Protein AF-A0A644VCK1-F1 (afdb_monomer_lite)

Structure (mmCIF, N/CA/C/O backbone):
data_AF-A0A644VCK1-F1
#
_entry.id   AF-A0A644VCK1-F1
#
loop_
_atom_site.group_PDB
_atom_site.id
_atom_site.type_symbol
_atom_site.label_atom_id
_atom_site.label_alt_id
_atom_site.label_comp_id
_atom_site.label_asym_id
_atom_site.label_entity_id
_atom_site.label_seq_id
_atom_site.pdbx_PDB_ins_code
_atom_site.Cartn_x
_atom_site.Cartn_y
_atom_site.Cartn_z
_atom_site.occupancy
_atom_site.B_iso_or_equiv
_atom_site.auth_seq_id
_atom_site.auth_comp_id
_atom_site.auth_asym_id
_atom_site.auth_atom_id
_atom_site.pdbx_PDB_model_num
ATOM 1 N N . MET A 1 1 ? 44.358 -7.861 -62.172 1.00 48.69 1 MET A N 1
ATOM 2 C CA . MET A 1 1 ? 44.634 -7.790 -60.714 1.00 48.69 1 MET A CA 1
ATOM 3 C C . MET A 1 1 ? 43.701 -6.849 -59.926 1.00 48.69 1 MET A C 1
ATOM 5 O O . MET A 1 1 ? 43.858 -6.756 -58.716 1.00 48.69 1 MET A O 1
ATOM 9 N N . ASN A 1 2 ? 42.699 -6.206 -60.556 1.00 53.31 2 ASN A N 1
ATOM 10 C CA . ASN A 1 2 ? 41.810 -5.228 -59.892 1.00 53.31 2 ASN A CA 1
ATOM 11 C C . ASN A 1 2 ? 40.488 -5.815 -59.357 1.00 53.31 2 ASN A C 1
ATOM 13 O O . ASN A 1 2 ? 39.915 -5.263 -58.425 1.00 53.31 2 ASN A O 1
ATOM 17 N N . SER A 1 3 ? 40.035 -6.963 -59.876 1.00 57.53 3 SER A N 1
ATOM 18 C CA . SER A 1 3 ? 38.775 -7.607 -59.457 1.00 57.53 3 SER A CA 1
ATOM 19 C C . SER A 1 3 ? 38.795 -8.094 -57.995 1.00 57.53 3 SER A C 1
ATOM 21 O O . SER A 1 3 ? 37.821 -7.905 -57.273 1.00 57.53 3 SER A O 1
ATOM 23 N N . LYS A 1 4 ? 39.939 -8.597 -57.502 1.00 62.84 4 LYS A N 1
ATOM 24 C CA . LYS A 1 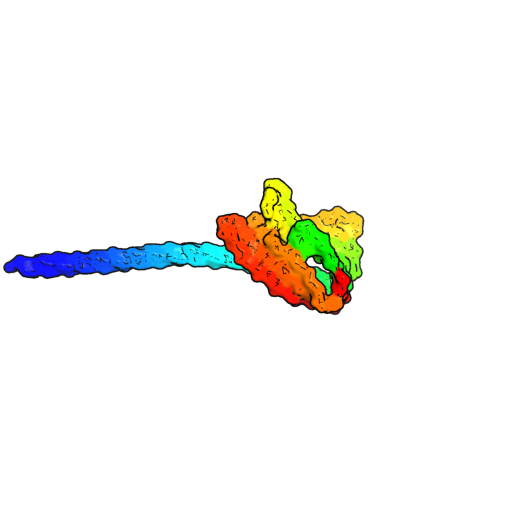4 ? 40.089 -9.042 -56.100 1.00 62.84 4 LYS A CA 1
ATOM 25 C C . LYS A 1 4 ? 39.986 -7.898 -55.081 1.00 62.84 4 LYS A C 1
ATOM 27 O O . LYS A 1 4 ? 39.506 -8.115 -53.976 1.00 62.84 4 LYS A O 1
ATOM 32 N N . LYS A 1 5 ? 40.407 -6.683 -55.455 1.00 64.00 5 LYS A N 1
ATOM 33 C CA . LYS A 1 5 ? 40.339 -5.501 -54.579 1.00 64.00 5 LYS A CA 1
ATOM 34 C C . LYS A 1 5 ? 38.904 -4.992 -54.427 1.00 64.00 5 LYS A C 1
ATOM 36 O O . LYS A 1 5 ? 38.508 -4.654 -53.321 1.00 64.00 5 LYS A O 1
ATOM 41 N N . GLY A 1 6 ? 38.127 -4.988 -55.515 1.00 68.75 6 GLY A N 1
ATOM 42 C CA . GLY A 1 6 ? 36.705 -4.627 -55.476 1.00 68.75 6 GLY A CA 1
ATOM 43 C C . GLY A 1 6 ? 35.862 -5.624 -54.678 1.00 68.75 6 GLY A C 1
ATOM 44 O O . GLY A 1 6 ? 34.987 -5.214 -53.924 1.00 68.75 6 GLY A O 1
ATOM 45 N N . PHE A 1 7 ? 36.180 -6.918 -54.779 1.00 76.81 7 PHE A N 1
ATOM 46 C CA . PHE A 1 7 ? 35.517 -7.968 -54.003 1.00 76.81 7 PHE A CA 1
ATOM 47 C C . PHE A 1 7 ? 35.803 -7.856 -52.494 1.00 76.81 7 PHE A C 1
ATOM 49 O O . PHE A 1 7 ? 34.865 -7.843 -51.706 1.00 76.81 7 PHE A O 1
ATOM 56 N N . MET A 1 8 ? 37.066 -7.646 -52.091 1.00 78.75 8 MET A N 1
ATOM 57 C CA . MET A 1 8 ? 37.406 -7.388 -50.680 1.00 78.75 8 MET A CA 1
ATOM 58 C C . MET A 1 8 ? 36.738 -6.120 -50.132 1.00 78.75 8 MET A C 1
ATOM 60 O O . MET A 1 8 ? 36.309 -6.095 -48.981 1.00 78.75 8 MET A O 1
ATOM 64 N N . LEU A 1 9 ? 36.631 -5.058 -50.941 1.00 83.56 9 LEU A N 1
ATOM 65 C CA . LEU A 1 9 ? 35.959 -3.827 -50.518 1.00 83.56 9 LEU A CA 1
ATOM 66 C C . LEU A 1 9 ? 34.462 -4.069 -50.260 1.00 83.56 9 LEU A C 1
ATOM 68 O O . LEU A 1 9 ? 33.916 -3.581 -49.272 1.00 83.56 9 LEU A O 1
ATOM 72 N N . LEU A 1 10 ? 33.811 -4.862 -51.118 1.00 86.44 10 LEU A N 1
ATOM 73 C CA . LEU A 1 10 ? 32.412 -5.253 -50.956 1.00 86.44 10 LEU A CA 1
ATOM 74 C C . LEU A 1 10 ? 32.205 -6.066 -49.667 1.00 86.44 10 LEU A C 1
ATOM 76 O O . LEU A 1 10 ? 31.318 -5.745 -48.883 1.00 86.44 10 LEU A O 1
ATOM 80 N N . GLU A 1 11 ? 33.053 -7.061 -49.398 1.00 86.75 11 GLU A N 1
ATOM 81 C CA . GLU A 1 11 ? 32.974 -7.870 -48.172 1.00 86.75 11 GLU A CA 1
ATOM 82 C C . GLU A 1 11 ? 33.124 -7.019 -46.905 1.00 86.75 11 GLU A C 1
ATOM 84 O O . GLU A 1 11 ? 32.345 -7.171 -45.963 1.00 86.75 11 GLU A O 1
ATOM 89 N N . ILE A 1 12 ? 34.064 -6.068 -46.898 1.00 88.94 12 ILE A N 1
ATOM 90 C CA . ILE A 1 12 ? 34.269 -5.155 -45.765 1.00 88.94 12 ILE A CA 1
ATOM 91 C C . ILE A 1 12 ? 33.052 -4.244 -45.567 1.00 88.94 12 ILE A C 1
ATOM 93 O O . ILE A 1 12 ? 32.614 -4.050 -44.434 1.00 88.94 12 ILE A O 1
ATOM 97 N N . THR A 1 13 ? 32.469 -3.706 -46.644 1.00 90.31 13 THR A N 1
ATOM 98 C CA . THR A 1 13 ? 31.267 -2.857 -46.530 1.00 90.31 13 THR A CA 1
ATOM 99 C C . THR A 1 13 ? 30.050 -3.634 -46.030 1.00 90.31 13 THR A C 1
ATOM 101 O O . THR A 1 13 ? 29.319 -3.126 -45.181 1.00 90.31 13 THR A O 1
ATOM 104 N N . ILE A 1 14 ? 29.859 -4.881 -46.474 1.00 92.12 14 ILE A N 1
ATOM 105 C CA . ILE A 1 14 ? 28.790 -5.757 -45.975 1.00 92.12 14 ILE A CA 1
ATOM 106 C C . ILE A 1 14 ? 29.019 -6.098 -44.499 1.00 92.12 14 ILE A C 1
ATOM 108 O O . ILE A 1 14 ? 28.095 -5.965 -43.697 1.00 92.12 14 ILE A O 1
ATOM 112 N N . ALA A 1 15 ? 30.241 -6.469 -44.112 1.00 92.00 15 ALA A N 1
ATOM 113 C CA . ALA A 1 15 ? 30.579 -6.748 -42.717 1.00 92.00 15 ALA A CA 1
ATOM 114 C C . ALA A 1 15 ? 30.346 -5.525 -41.813 1.00 92.00 15 ALA A C 1
ATOM 116 O O . ALA A 1 15 ? 29.813 -5.657 -40.711 1.00 92.00 15 ALA A O 1
ATOM 117 N N . PHE A 1 16 ? 30.681 -4.325 -42.295 1.00 92.69 16 PHE A N 1
ATOM 118 C CA . PHE A 1 16 ? 30.434 -3.079 -41.575 1.00 92.69 16 PHE A CA 1
ATOM 119 C C . PHE A 1 16 ? 28.936 -2.784 -41.426 1.00 92.69 16 PHE A C 1
ATOM 121 O O . PHE A 1 16 ? 28.485 -2.481 -40.323 1.00 92.69 16 PHE A O 1
ATOM 128 N N . MET A 1 17 ? 28.142 -2.946 -42.492 1.00 93.69 17 MET A N 1
ATOM 129 C CA . MET A 1 17 ? 26.681 -2.795 -42.421 1.00 93.69 17 MET A CA 1
ATOM 130 C C . MET A 1 17 ? 26.054 -3.775 -41.423 1.00 93.69 17 MET A C 1
ATOM 132 O O . MET A 1 17 ? 25.205 -3.377 -40.623 1.00 93.69 17 MET A O 1
ATOM 136 N N . LEU A 1 18 ? 26.502 -5.034 -41.421 1.00 93.44 18 LEU A N 1
ATOM 137 C CA . LEU A 1 18 ? 26.049 -6.038 -40.458 1.00 93.44 18 LEU 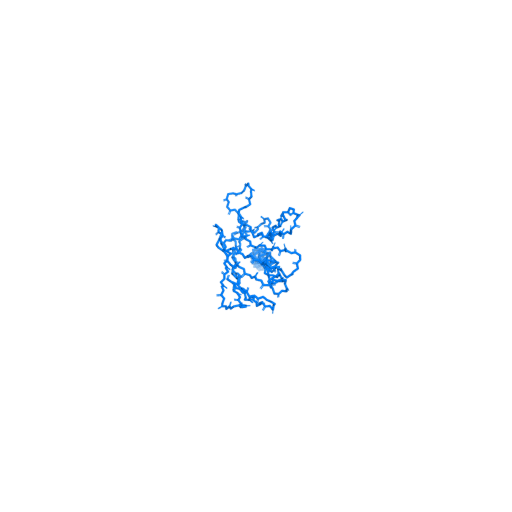A CA 1
ATOM 138 C C . LEU A 1 18 ? 26.432 -5.660 -39.022 1.00 93.44 18 LEU A C 1
ATOM 140 O O . LEU A 1 18 ? 25.590 -5.761 -38.131 1.00 93.44 18 LEU A O 1
ATOM 144 N N . MET A 1 19 ? 27.649 -5.157 -38.786 1.00 94.75 19 MET A N 1
ATOM 145 C CA . MET A 1 19 ? 28.038 -4.648 -37.465 1.00 94.75 19 MET A CA 1
ATOM 146 C C . MET A 1 19 ? 27.178 -3.463 -37.017 1.00 94.75 19 MET A C 1
ATOM 148 O O . MET A 1 19 ? 26.738 -3.442 -35.869 1.00 94.75 19 MET A O 1
ATOM 152 N N . CYS A 1 20 ? 26.891 -2.500 -37.897 1.00 93.88 20 CYS A N 1
ATOM 153 C CA . CYS A 1 20 ? 26.023 -1.370 -37.564 1.00 93.88 20 CYS A CA 1
ATOM 154 C C . CYS A 1 20 ? 24.602 -1.823 -37.199 1.00 93.88 20 CYS A C 1
ATOM 156 O O . CYS A 1 20 ? 24.035 -1.324 -36.227 1.00 93.88 20 CYS A O 1
ATOM 158 N N . LEU A 1 21 ? 24.041 -2.793 -37.928 1.00 94.50 21 LEU A N 1
ATOM 159 C CA . LEU A 1 21 ? 22.730 -3.374 -37.620 1.00 94.50 21 LEU A CA 1
ATOM 160 C C . LEU A 1 21 ? 22.731 -4.107 -36.273 1.00 94.50 21 LEU A C 1
ATOM 162 O O . LEU A 1 21 ? 21.824 -3.913 -35.461 1.00 94.50 21 LEU A O 1
ATOM 166 N N . LEU A 1 22 ? 23.764 -4.905 -35.994 1.00 94.44 22 LEU A N 1
ATOM 167 C CA . LEU A 1 22 ? 23.921 -5.568 -34.698 1.00 94.44 22 LEU A CA 1
ATOM 168 C C . LEU A 1 22 ? 24.024 -4.549 -33.558 1.00 94.44 22 LEU A C 1
ATOM 170 O O . LEU A 1 22 ? 23.357 -4.696 -32.538 1.00 94.44 22 LEU A O 1
ATOM 174 N N . PHE A 1 23 ? 24.791 -3.474 -33.743 1.00 95.19 23 PHE A N 1
ATOM 175 C CA . PHE A 1 23 ? 24.928 -2.436 -32.725 1.00 95.19 23 PHE A CA 1
ATOM 176 C C . PHE A 1 23 ? 23.614 -1.679 -32.494 1.00 95.19 23 PHE A C 1
ATOM 178 O O . PHE A 1 23 ? 23.241 -1.420 -31.350 1.00 95.19 23 PHE A O 1
ATOM 185 N N . ALA A 1 24 ? 22.871 -1.371 -33.561 1.00 94.06 24 ALA A N 1
ATOM 186 C CA . ALA A 1 24 ? 21.574 -0.705 -33.467 1.00 94.06 24 ALA A CA 1
ATOM 187 C C . ALA A 1 24 ? 20.533 -1.567 -32.735 1.00 94.06 24 ALA A C 1
ATOM 189 O O . ALA A 1 24 ? 19.850 -1.077 -31.833 1.00 94.06 24 ALA A O 1
ATOM 190 N N . THR A 1 25 ? 20.438 -2.856 -33.078 1.00 94.00 25 THR A N 1
ATOM 191 C CA . THR A 1 25 ? 19.519 -3.793 -32.408 1.00 94.00 25 THR A CA 1
ATOM 192 C C . THR A 1 25 ? 19.891 -3.995 -30.941 1.00 94.00 25 THR A C 1
ATOM 194 O O . THR A 1 25 ? 19.017 -3.954 -30.074 1.00 94.00 25 THR A O 1
ATOM 197 N N . PHE A 1 26 ? 21.185 -4.118 -30.634 1.00 95.00 26 PHE A N 1
ATOM 198 C CA . PHE A 1 26 ? 21.670 -4.230 -29.261 1.00 95.00 26 PHE A CA 1
ATOM 199 C C . PHE A 1 26 ? 21.368 -2.972 -28.437 1.00 95.00 26 PHE A C 1
ATOM 201 O O . PHE A 1 26 ? 20.865 -3.069 -27.317 1.00 95.00 26 PHE A O 1
ATOM 208 N N . TYR A 1 27 ? 21.605 -1.784 -29.000 1.00 94.56 27 TYR A N 1
ATOM 209 C CA . TYR A 1 27 ? 21.309 -0.512 -28.342 1.00 94.56 27 TYR A CA 1
ATOM 210 C C . TYR A 1 27 ? 19.813 -0.361 -28.029 1.00 94.56 27 TYR A C 1
ATOM 212 O O . TYR A 1 27 ? 19.442 -0.000 -26.911 1.00 94.56 27 TYR A O 1
ATOM 220 N N . GLN A 1 28 ? 18.941 -0.702 -28.982 1.00 94.19 28 GLN A N 1
ATOM 221 C CA . GLN A 1 28 ? 17.493 -0.698 -28.762 1.00 94.19 28 GLN A CA 1
ATOM 222 C C . GLN A 1 28 ? 17.073 -1.701 -27.681 1.00 94.19 28 GLN A C 1
ATOM 224 O O . GLN A 1 28 ? 16.278 -1.353 -26.805 1.00 94.19 28 GLN A O 1
ATOM 229 N N . GLY A 1 29 ? 17.640 -2.911 -27.696 1.00 93.75 29 GLY A N 1
ATOM 230 C CA . GLY A 1 29 ? 17.402 -3.916 -26.662 1.00 93.75 29 GLY A CA 1
ATOM 231 C C . GLY A 1 29 ? 17.807 -3.423 -25.271 1.00 93.75 29 GLY A C 1
ATOM 232 O O . GLY A 1 29 ? 17.050 -3.577 -24.313 1.00 93.75 29 GLY A O 1
ATOM 233 N N . PHE A 1 30 ? 18.950 -2.743 -25.160 1.00 94.25 30 PHE A N 1
ATOM 234 C CA . PHE A 1 30 ? 19.419 -2.181 -23.895 1.00 94.25 30 PHE A CA 1
ATOM 235 C C . PHE A 1 30 ? 18.479 -1.094 -23.353 1.00 94.25 30 PHE A C 1
ATOM 237 O 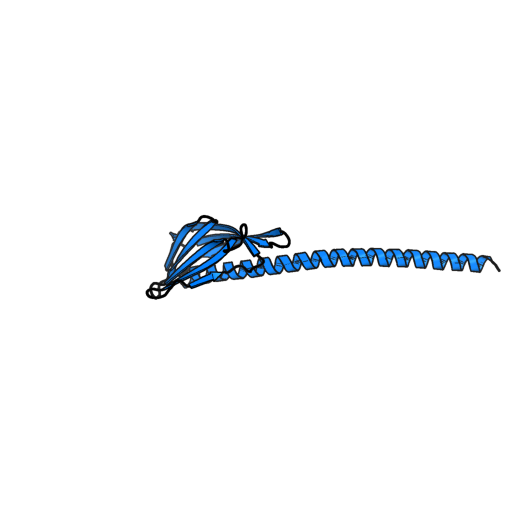O . PHE A 1 30 ? 18.128 -1.110 -22.172 1.00 94.25 30 PHE A O 1
ATOM 244 N N . LEU A 1 31 ? 18.007 -0.184 -24.213 1.00 94.00 31 LEU A N 1
ATOM 245 C CA . LEU A 1 31 ? 17.035 0.841 -23.817 1.00 94.00 31 LEU A CA 1
ATOM 246 C C . LEU A 1 31 ? 15.712 0.225 -23.342 1.00 94.00 31 LEU A C 1
ATOM 248 O O . LEU A 1 31 ? 15.172 0.631 -22.311 1.00 94.00 31 LEU A O 1
ATOM 252 N N . GLN A 1 32 ? 15.202 -0.782 -24.056 1.00 93.81 32 GLN A N 1
ATOM 253 C CA . GLN A 1 32 ? 13.990 -1.500 -23.651 1.00 93.81 32 GLN A CA 1
ATOM 254 C C . GLN A 1 32 ? 14.178 -2.232 -22.318 1.00 93.81 32 GLN A C 1
ATOM 256 O O . GLN A 1 32 ? 13.277 -2.220 -21.472 1.00 93.81 32 GLN A O 1
ATOM 261 N N . MET A 1 33 ? 15.353 -2.824 -22.096 1.00 93.94 33 MET A N 1
ATOM 262 C CA . MET A 1 33 ? 15.685 -3.483 -20.837 1.00 93.94 33 MET A CA 1
ATOM 263 C C . MET A 1 33 ? 15.723 -2.483 -19.680 1.00 93.94 33 MET A C 1
ATOM 265 O O . MET A 1 33 ? 15.127 -2.746 -18.640 1.00 93.94 33 MET A O 1
ATOM 269 N N . ALA A 1 34 ? 16.328 -1.307 -19.866 1.00 93.00 34 ALA A N 1
ATOM 270 C CA . ALA A 1 34 ? 16.365 -0.261 -18.845 1.00 93.00 34 ALA A CA 1
ATOM 271 C C . ALA A 1 34 ? 14.955 0.216 -18.446 1.00 93.00 34 ALA A C 1
ATOM 273 O O . ALA A 1 34 ? 14.641 0.325 -17.258 1.00 93.00 34 ALA A O 1
ATOM 274 N N . VAL A 1 35 ? 14.069 0.433 -19.426 1.00 91.50 35 VAL A N 1
ATOM 275 C CA . VAL A 1 35 ? 12.663 0.785 -19.161 1.00 91.50 35 VAL A CA 1
ATOM 276 C C . VAL A 1 35 ? 11.935 -0.344 -18.425 1.00 91.50 35 VAL A C 1
ATOM 278 O O . VAL A 1 35 ? 11.157 -0.082 -17.508 1.00 91.50 35 VAL A O 1
ATOM 281 N N . SER A 1 36 ? 12.189 -1.596 -18.801 1.00 92.50 36 SER A N 1
ATOM 282 C CA . SER A 1 36 ? 11.560 -2.763 -18.172 1.00 92.50 36 SER A CA 1
ATOM 283 C C . SER A 1 36 ? 12.025 -2.955 -16.729 1.00 92.50 36 SER A C 1
ATOM 285 O O . SER A 1 36 ? 11.195 -3.161 -15.849 1.00 92.50 36 SER A O 1
ATOM 287 N N . MET A 1 37 ? 13.322 -2.790 -16.458 1.00 93.25 37 MET A N 1
ATOM 288 C CA . MET A 1 37 ? 13.875 -2.855 -15.103 1.00 93.25 37 MET A CA 1
ATOM 289 C C . MET A 1 37 ? 13.272 -1.788 -14.192 1.00 93.25 37 MET A C 1
ATOM 291 O O . MET A 1 37 ? 12.913 -2.088 -13.055 1.00 93.25 37 MET A O 1
ATOM 295 N N . ARG A 1 38 ? 13.076 -0.563 -14.698 1.00 90.12 38 ARG A N 1
ATOM 296 C CA . ARG A 1 38 ? 12.396 0.493 -13.937 1.00 90.12 38 ARG A CA 1
ATOM 297 C C . ARG A 1 38 ? 10.959 0.106 -13.577 1.00 90.12 38 ARG A C 1
ATOM 299 O O . ARG A 1 38 ? 10.555 0.290 -12.437 1.00 90.12 38 ARG A O 1
ATOM 306 N N . LYS A 1 39 ? 10.203 -0.468 -14.519 1.00 91.50 39 LYS A N 1
ATOM 307 C CA . LYS A 1 39 ? 8.830 -0.939 -14.254 1.00 91.50 39 LYS A CA 1
ATOM 308 C C . LYS A 1 39 ? 8.797 -2.046 -13.198 1.00 91.50 39 LYS A C 1
ATOM 310 O O . LYS A 1 39 ? 7.921 -2.028 -12.343 1.00 91.50 39 LYS A O 1
ATOM 315 N N . ILE A 1 40 ? 9.749 -2.979 -13.249 1.00 92.62 40 ILE A N 1
ATOM 316 C CA . ILE A 1 40 ? 9.865 -4.061 -12.261 1.00 92.62 40 ILE A CA 1
ATOM 317 C C . ILE A 1 40 ? 10.190 -3.489 -10.881 1.00 92.62 40 ILE A C 1
ATOM 319 O O . ILE A 1 40 ? 9.565 -3.884 -9.905 1.00 92.62 40 ILE A O 1
ATOM 323 N N . TYR A 1 41 ? 11.129 -2.545 -10.794 1.00 92.56 41 TYR A N 1
ATOM 324 C CA . TYR A 1 41 ? 11.468 -1.879 -9.537 1.00 92.56 41 TYR A CA 1
ATOM 325 C C . TYR A 1 41 ? 10.245 -1.197 -8.909 1.00 92.56 41 TYR A C 1
ATOM 327 O O . TYR A 1 41 ? 9.947 -1.412 -7.735 1.00 92.56 41 TYR A O 1
ATOM 335 N N . ASP A 1 42 ? 9.502 -0.440 -9.716 1.00 92.62 42 ASP A N 1
ATOM 336 C CA . ASP A 1 42 ? 8.265 0.213 -9.295 1.00 92.62 42 ASP A CA 1
ATOM 337 C C . ASP A 1 42 ? 7.224 -0.808 -8.802 1.00 92.62 42 ASP A C 1
ATOM 339 O O . ASP A 1 42 ? 6.625 -0.641 -7.739 1.00 92.62 42 ASP A O 1
ATOM 343 N N . ASP A 1 43 ? 7.030 -1.904 -9.540 1.00 92.62 43 ASP A N 1
ATOM 344 C CA . ASP A 1 43 ? 6.119 -2.970 -9.127 1.00 92.62 43 ASP A CA 1
ATOM 345 C C . ASP A 1 43 ? 6.560 -3.609 -7.807 1.00 92.62 43 ASP A C 1
ATOM 347 O O . ASP A 1 43 ? 5.725 -3.855 -6.937 1.00 92.62 43 ASP A O 1
ATOM 351 N N . VAL A 1 44 ? 7.854 -3.869 -7.619 1.00 93.25 44 VAL A N 1
ATOM 352 C CA . VAL A 1 44 ? 8.386 -4.432 -6.371 1.00 93.25 44 VAL A C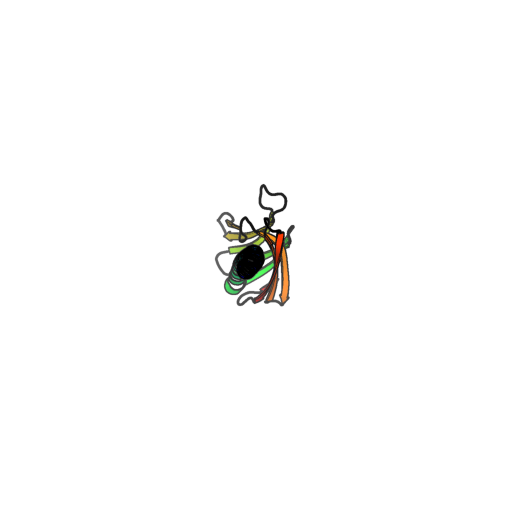A 1
ATOM 353 C C . VAL A 1 44 ? 8.107 -3.500 -5.194 1.00 93.25 44 VAL A C 1
ATOM 355 O O . VAL A 1 44 ? 7.623 -3.971 -4.166 1.00 93.25 44 VAL A O 1
ATOM 358 N N . GLU A 1 45 ? 8.334 -2.193 -5.338 1.00 92.69 45 GLU A N 1
ATOM 359 C CA . GLU A 1 45 ? 8.052 -1.224 -4.272 1.00 92.69 45 GLU A CA 1
ATOM 360 C C . GLU A 1 45 ? 6.551 -1.154 -3.946 1.00 92.69 45 GLU A C 1
ATOM 362 O O . GLU A 1 45 ? 6.178 -1.181 -2.771 1.00 92.69 45 GLU A O 1
ATOM 367 N N . LEU A 1 46 ? 5.675 -1.153 -4.960 1.00 93.94 46 LEU A N 1
ATOM 368 C CA . LEU A 1 46 ? 4.222 -1.188 -4.757 1.00 93.94 46 LEU A CA 1
ATOM 369 C C . LEU A 1 46 ? 3.778 -2.458 -4.021 1.00 93.94 46 LEU A C 1
ATOM 371 O O . LEU A 1 46 ? 3.024 -2.368 -3.054 1.00 93.94 46 LEU A O 1
ATOM 375 N N . ASN A 1 47 ? 4.262 -3.634 -4.438 1.00 93.62 47 ASN A N 1
ATOM 376 C CA . ASN A 1 47 ? 3.929 -4.900 -3.775 1.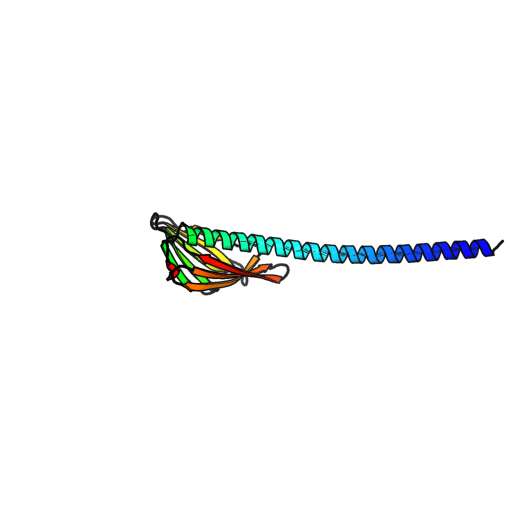00 93.62 47 ASN A CA 1
ATOM 377 C C . ASN A 1 47 ? 4.488 -4.949 -2.341 1.00 93.62 47 ASN A C 1
ATOM 379 O O . ASN A 1 47 ? 3.817 -5.457 -1.446 1.00 93.62 47 ASN A O 1
ATOM 383 N N . ARG A 1 48 ? 5.686 -4.400 -2.095 1.00 93.19 48 ARG A N 1
ATOM 384 C CA . ARG A 1 48 ? 6.293 -4.337 -0.757 1.00 93.19 48 ARG A CA 1
ATOM 385 C C . ARG A 1 48 ? 5.455 -3.484 0.193 1.00 93.19 48 ARG A C 1
ATOM 387 O O . ARG A 1 48 ? 5.190 -3.906 1.317 1.00 93.19 48 ARG A O 1
ATOM 394 N N . VAL A 1 49 ? 5.036 -2.296 -0.248 1.00 92.38 49 VAL A N 1
ATOM 395 C CA . VAL A 1 49 ? 4.195 -1.398 0.556 1.00 92.38 49 VAL A CA 1
ATOM 396 C C . VAL A 1 49 ? 2.807 -1.999 0.771 1.00 92.38 49 VAL A C 1
ATOM 398 O O . VAL A 1 49 ? 2.332 -2.010 1.906 1.00 92.38 49 VAL A O 1
ATOM 401 N N . ALA A 1 50 ? 2.182 -2.544 -0.277 1.00 93.62 50 ALA A N 1
ATOM 402 C CA . ALA A 1 50 ? 0.889 -3.214 -0.162 1.00 93.62 50 ALA A CA 1
ATOM 403 C C . ALA A 1 50 ? 0.949 -4.372 0.835 1.00 93.62 50 ALA A C 1
ATOM 405 O O . ALA A 1 50 ? 0.159 -4.395 1.771 1.00 93.62 50 ALA A O 1
ATOM 406 N N . GLY A 1 51 ? 1.933 -5.266 0.698 1.00 92.94 51 GLY A N 1
ATOM 407 C CA . GLY A 1 51 ? 2.113 -6.408 1.592 1.00 92.94 51 GLY A CA 1
ATOM 408 C C . GLY A 1 51 ? 2.358 -5.997 3.045 1.00 92.94 51 GLY A C 1
ATOM 409 O O . GLY A 1 51 ? 1.791 -6.599 3.951 1.00 92.94 51 GLY A O 1
ATOM 410 N N . ALA A 1 52 ? 3.134 -4.934 3.286 1.00 91.31 52 ALA A N 1
ATOM 411 C CA . ALA A 1 52 ? 3.337 -4.408 4.635 1.00 91.31 52 ALA A CA 1
ATOM 412 C C . ALA A 1 52 ? 2.035 -3.871 5.255 1.00 91.31 52 ALA A C 1
ATOM 414 O O . ALA A 1 52 ? 1.742 -4.169 6.414 1.00 91.31 52 ALA A O 1
ATOM 415 N N . VAL A 1 53 ? 1.243 -3.103 4.496 1.00 91.69 53 VAL A N 1
ATOM 416 C CA . VAL A 1 53 ? -0.058 -2.589 4.956 1.00 91.69 53 VAL A CA 1
ATOM 417 C C . VAL A 1 53 ? -1.016 -3.748 5.223 1.00 91.69 53 VAL A C 1
ATOM 419 O O . VAL A 1 53 ? -1.531 -3.858 6.332 1.00 91.69 53 VAL A O 1
ATOM 422 N N . MET A 1 54 ? -1.200 -4.623 4.237 1.00 92.31 54 MET A N 1
ATOM 423 C CA . MET A 1 54 ? -2.096 -5.779 4.270 1.00 92.31 54 MET A CA 1
ATOM 424 C C . MET A 1 54 ? -1.794 -6.707 5.442 1.00 92.31 54 MET A C 1
ATOM 426 O O . MET A 1 54 ? -2.635 -6.867 6.319 1.00 92.31 54 MET A O 1
ATOM 430 N N . SER A 1 55 ? -0.551 -7.176 5.564 1.00 92.06 55 SER A N 1
ATOM 431 C CA . SER A 1 55 ? -0.132 -8.048 6.666 1.00 92.06 55 SER A CA 1
ATOM 432 C C . SER A 1 55 ? -0.271 -7.376 8.040 1.00 92.06 55 SER A C 1
ATOM 434 O O . SER A 1 55 ? -0.655 -8.011 9.028 1.00 92.06 55 SER A O 1
ATOM 436 N N . THR A 1 56 ? -0.016 -6.065 8.139 1.00 91.69 56 THR A N 1
ATOM 437 C CA . THR A 1 56 ? -0.199 -5.338 9.408 1.00 91.69 56 THR A CA 1
ATOM 438 C C . THR A 1 56 ? -1.677 -5.223 9.781 1.00 91.69 56 THR A C 1
ATOM 440 O O . THR A 1 56 ? -2.030 -5.375 10.951 1.00 91.69 56 THR A O 1
ATOM 443 N N . VAL A 1 57 ? -2.543 -4.939 8.807 1.00 91.06 57 VAL A N 1
ATOM 444 C CA . VAL A 1 57 ? -3.992 -4.855 9.021 1.00 91.06 57 VAL A CA 1
ATOM 445 C C . VAL A 1 57 ? -4.547 -6.232 9.376 1.00 91.06 57 VAL A C 1
ATOM 447 O O . VAL A 1 57 ? -5.234 -6.364 10.388 1.00 91.06 57 VAL A O 1
ATOM 450 N N . GLU A 1 58 ? -4.190 -7.257 8.606 1.00 91.31 58 GLU A N 1
ATOM 451 C CA . GLU A 1 58 ? -4.580 -8.645 8.831 1.00 91.31 58 GLU A CA 1
ATOM 452 C C . GLU A 1 58 ? -4.165 -9.113 10.228 1.00 91.31 58 GLU A C 1
ATOM 454 O O . GLU A 1 58 ? -5.005 -9.592 10.982 1.00 91.31 58 GLU A O 1
ATOM 459 N N . SER A 1 59 ? -2.909 -8.905 10.631 1.00 89.25 59 SER A N 1
ATOM 460 C CA . SER A 1 59 ? -2.424 -9.355 11.943 1.00 89.25 59 SER A CA 1
ATOM 461 C C . SER A 1 59 ? -3.146 -8.691 13.126 1.00 89.25 59 SER A C 1
ATOM 463 O O . SER A 1 59 ? -3.477 -9.363 14.108 1.00 89.25 59 SER A O 1
ATOM 465 N N . GLU A 1 60 ? -3.445 -7.391 13.052 1.00 88.19 60 GLU A N 1
ATOM 466 C CA . GLU A 1 60 ? -4.191 -6.700 14.113 1.00 88.19 60 GLU A CA 1
ATOM 467 C C . GLU A 1 60 ? -5.666 -7.129 14.135 1.00 88.19 60 GLU A C 1
ATOM 469 O O . GLU A 1 60 ? -6.231 -7.335 15.212 1.00 88.19 60 GLU A O 1
ATOM 474 N N . ILE A 1 61 ? -6.287 -7.314 12.967 1.00 87.56 61 ILE A N 1
ATOM 475 C CA . ILE A 1 61 ? -7.691 -7.725 12.849 1.00 87.56 61 ILE A CA 1
ATOM 476 C C . ILE A 1 61 ? -7.878 -9.188 13.263 1.00 87.56 61 ILE A C 1
ATOM 478 O O . ILE A 1 61 ? -8.727 -9.491 14.100 1.00 87.56 61 ILE A O 1
ATOM 482 N N . MET A 1 62 ? -7.084 -10.097 12.709 1.00 85.12 62 MET A N 1
ATOM 483 C CA . MET A 1 62 ? -7.242 -11.538 12.879 1.00 85.12 62 MET A CA 1
ATOM 484 C C . MET A 1 62 ? -6.976 -11.973 14.322 1.00 85.12 62 MET A C 1
ATOM 486 O O . MET A 1 62 ? -7.783 -12.711 14.892 1.00 85.12 62 MET A O 1
ATOM 490 N N . TYR A 1 63 ? -5.873 -11.508 14.921 1.00 79.50 63 TYR A N 1
ATOM 491 C CA . TYR A 1 63 ? -5.413 -12.013 16.218 1.00 79.50 63 TYR A CA 1
ATOM 492 C C . TYR A 1 63 ? -5.807 -11.130 17.397 1.00 79.50 63 TYR A C 1
ATOM 494 O O . TYR A 1 63 ? -6.143 -11.648 18.463 1.00 79.50 63 TYR A O 1
ATOM 502 N N . SER A 1 64 ? -5.749 -9.807 17.225 1.00 77.31 64 SER A N 1
ATOM 503 C CA . SER A 1 64 ? -5.800 -8.879 18.359 1.00 77.31 64 SER A CA 1
ATOM 504 C C . SER A 1 64 ? -7.170 -8.245 18.582 1.00 77.31 64 SER A C 1
ATOM 506 O O . SER A 1 64 ? -7.446 -7.804 19.700 1.00 77.31 64 SER A O 1
ATOM 508 N N . SER A 1 65 ? -8.024 -8.202 17.555 1.00 79.81 65 SER A N 1
ATOM 509 C CA . SER A 1 65 ? -9.297 -7.485 17.609 1.00 79.81 65 SER A CA 1
ATOM 510 C C . SER A 1 65 ? -10.454 -8.340 18.144 1.00 79.81 65 SER A C 1
ATOM 512 O O . SER A 1 65 ? -10.665 -9.483 17.740 1.00 79.81 65 SER A O 1
ATOM 514 N N . GLN A 1 66 ? -11.232 -7.761 19.058 1.00 84.88 66 GLN A N 1
ATOM 515 C CA . GLN A 1 66 ? -12.525 -8.290 19.506 1.00 84.88 66 GLN A CA 1
ATOM 516 C C . GLN A 1 66 ? -13.676 -7.693 18.692 1.00 84.88 66 GLN A C 1
ATOM 518 O O . GLN A 1 66 ? -14.682 -8.347 18.412 1.00 84.88 66 GLN A O 1
ATOM 523 N N . GLN A 1 67 ? -13.519 -6.424 18.331 1.00 87.75 67 GLN A N 1
ATOM 524 C CA . GLN A 1 67 ? -14.498 -5.648 17.597 1.00 87.75 67 GLN A CA 1
ATOM 525 C C . GLN A 1 67 ? -13.759 -4.814 16.556 1.00 87.75 67 GLN A C 1
ATOM 527 O O . GLN A 1 67 ? -12.836 -4.068 16.895 1.00 87.75 67 GLN A O 1
ATOM 532 N N . VAL A 1 68 ? -14.183 -4.932 15.303 1.00 90.69 68 VAL A N 1
ATOM 533 C CA . VAL A 1 68 ? -13.701 -4.101 14.198 1.00 90.69 68 VAL A CA 1
ATOM 534 C C . VAL A 1 68 ? -14.841 -3.208 13.761 1.00 90.69 68 VAL A C 1
ATOM 536 O O . VAL A 1 68 ? -15.883 -3.705 13.358 1.00 90.69 68 VAL A O 1
ATOM 539 N N . ILE A 1 69 ? -14.654 -1.900 13.868 1.00 90.94 69 ILE A N 1
ATOM 540 C CA . ILE A 1 69 ? -15.648 -0.898 13.491 1.00 90.94 69 ILE A CA 1
ATOM 541 C C . ILE A 1 69 ? -15.171 -0.245 12.202 1.00 90.94 69 ILE A C 1
ATOM 543 O O . ILE A 1 69 ? -14.051 0.277 12.150 1.00 90.94 69 ILE A O 1
ATOM 547 N N . LEU A 1 70 ? -16.019 -0.266 11.178 1.00 92.12 70 LEU A N 1
ATOM 548 C CA . LEU A 1 70 ? -15.762 0.441 9.929 1.00 92.12 70 LEU A CA 1
ATOM 549 C C . LEU A 1 70 ? -16.362 1.846 10.011 1.00 92.12 70 LEU A C 1
ATOM 551 O O . LEU A 1 70 ? -17.509 2.030 10.412 1.00 92.12 70 LEU A O 1
ATOM 555 N N . GLN A 1 71 ? -15.561 2.850 9.678 1.00 92.06 71 GLN A N 1
ATOM 556 C CA . GLN A 1 71 ? -15.958 4.254 9.685 1.00 92.06 71 GLN A CA 1
ATOM 557 C C . GLN A 1 71 ? -15.590 4.902 8.357 1.00 92.06 71 GLN A C 1
ATOM 559 O O . GLN A 1 71 ? -14.645 4.484 7.686 1.00 92.06 71 GLN A O 1
ATOM 564 N N . ASP A 1 72 ? -16.290 5.971 8.009 1.00 89.50 72 ASP A N 1
ATOM 565 C CA . ASP A 1 72 ? -15.885 6.826 6.903 1.00 89.50 72 ASP A CA 1
ATOM 566 C C . ASP A 1 72 ? -14.855 7.853 7.367 1.00 89.50 72 ASP A C 1
ATOM 568 O O . ASP A 1 72 ? -14.879 8.354 8.494 1.00 89.50 72 ASP A O 1
ATOM 572 N N . ASN A 1 73 ? -13.924 8.171 6.480 1.00 88.75 73 ASN A N 1
ATOM 573 C CA . ASN A 1 73 ? -12.922 9.200 6.668 1.00 88.75 73 ASN A CA 1
ATOM 574 C C . ASN A 1 73 ? -12.778 10.007 5.366 1.00 88.75 73 ASN A C 1
ATOM 576 O O . ASN A 1 73 ? -13.159 9.582 4.278 1.00 88.75 73 ASN A O 1
ATOM 580 N N . LYS A 1 74 ? -12.208 11.208 5.460 1.00 84.38 74 LYS A N 1
ATOM 581 C CA . LYS A 1 74 ? -12.091 12.144 4.332 1.00 84.38 74 LYS A CA 1
ATOM 582 C C . LYS A 1 74 ? -11.334 11.570 3.124 1.00 84.38 74 LYS A C 1
ATOM 584 O O . LYS A 1 74 ? -11.547 12.027 2.006 1.00 84.38 74 LYS A O 1
ATOM 589 N N . TYR A 1 75 ? -10.438 10.609 3.353 1.00 83.62 75 TYR A N 1
ATOM 590 C CA . TYR A 1 75 ? -9.553 10.026 2.338 1.00 83.62 75 TYR A CA 1
ATOM 591 C C . TYR A 1 75 ? -9.785 8.521 2.120 1.00 83.62 75 TYR A C 1
ATOM 593 O O . TYR A 1 75 ? -8.876 7.823 1.685 1.00 83.62 75 TYR A O 1
ATOM 601 N N . GLY A 1 76 ? -10.970 8.011 2.463 1.00 86.38 76 GLY A N 1
ATOM 602 C CA . GLY A 1 76 ? -11.317 6.590 2.365 1.00 86.38 76 GLY A CA 1
ATOM 603 C C . GLY A 1 76 ? -11.968 6.085 3.646 1.00 86.38 76 GLY A C 1
ATOM 604 O O . GLY A 1 76 ? -12.429 6.875 4.462 1.00 86.38 76 GLY A O 1
ATOM 605 N N . ASN A 1 77 ? -11.983 4.777 3.865 1.00 91.31 77 ASN A N 1
ATOM 606 C CA . ASN A 1 77 ? -12.489 4.232 5.120 1.00 91.31 77 ASN A CA 1
ATOM 607 C C . ASN A 1 77 ? -11.445 4.332 6.245 1.00 91.31 77 ASN A C 1
ATOM 609 O O . ASN A 1 77 ? -10.241 4.505 6.034 1.00 91.31 77 ASN A O 1
ATOM 613 N N . ARG A 1 78 ? -11.925 4.226 7.478 1.00 92.38 78 ARG A N 1
ATOM 614 C CA . ARG A 1 78 ? -11.139 4.061 8.692 1.00 92.38 78 ARG A CA 1
ATOM 615 C C . ARG A 1 78 ? -11.554 2.754 9.350 1.00 92.38 78 ARG A C 1
ATOM 617 O O . ARG A 1 78 ? -12.732 2.534 9.611 1.00 92.38 78 ARG A O 1
ATOM 624 N N . ILE A 1 79 ? -10.577 1.910 9.648 1.00 91.94 79 ILE A N 1
ATOM 625 C CA . ILE A 1 79 ? -10.782 0.674 10.404 1.00 91.94 79 ILE A CA 1
ATOM 626 C C . ILE A 1 79 ? -10.401 0.963 11.845 1.00 91.94 79 ILE A C 1
ATOM 628 O O . ILE A 1 79 ? -9.287 1.420 12.088 1.00 91.94 79 ILE A O 1
ATOM 632 N N . VAL A 1 80 ? -11.288 0.695 12.798 1.00 91.75 80 VAL A N 1
ATOM 633 C CA . VAL A 1 80 ? -10.989 0.807 14.229 1.00 91.75 80 VAL A CA 1
ATOM 634 C C . VAL A 1 80 ? -11.095 -0.568 14.873 1.00 91.75 80 VAL A C 1
ATOM 636 O O . VAL A 1 80 ? -12.181 -1.124 15.003 1.00 91.75 80 VAL A O 1
ATOM 639 N N . CYS A 1 81 ? -9.962 -1.101 15.308 1.00 90.06 81 CYS A N 1
ATOM 640 C CA . CYS A 1 81 ? -9.845 -2.367 16.014 1.00 90.06 81 CYS A CA 1
ATOM 641 C C . CYS A 1 81 ? -9.790 -2.106 17.521 1.00 90.06 81 CYS A C 1
ATOM 643 O O . CYS A 1 81 ? -8.868 -1.448 18.014 1.00 90.06 81 CYS A O 1
ATOM 645 N N . ARG A 1 82 ? -10.764 -2.630 18.265 1.00 87.62 82 ARG A N 1
ATOM 646 C CA . ARG A 1 82 ? -10.721 -2.682 19.732 1.00 87.62 82 ARG A CA 1
ATOM 647 C C . ARG A 1 82 ? -10.214 -4.045 20.166 1.00 87.62 82 ARG A C 1
ATOM 649 O O . ARG A 1 82 ? -10.805 -5.065 19.805 1.00 87.62 82 ARG A O 1
ATOM 656 N N . ASN A 1 83 ? -9.126 -4.052 20.927 1.00 80.75 83 ASN A N 1
ATOM 657 C CA . ASN A 1 83 ? -8.453 -5.284 21.309 1.00 80.75 83 ASN A CA 1
ATOM 658 C C . ASN A 1 83 ? -8.962 -5.841 22.642 1.00 80.75 83 ASN A C 1
ATOM 660 O O . ASN A 1 83 ? -9.438 -5.095 23.491 1.00 80.75 83 ASN A O 1
ATOM 664 N N . ILE A 1 84 ? -8.773 -7.151 22.828 1.00 63.94 84 ILE A N 1
ATOM 665 C CA . ILE A 1 84 ? -9.126 -7.898 24.054 1.00 63.94 84 ILE A CA 1
ATOM 666 C C . ILE A 1 84 ? -8.210 -7.511 25.242 1.00 63.94 84 ILE A C 1
ATOM 668 O O . ILE A 1 84 ? -8.588 -7.644 26.402 1.00 63.94 84 ILE A O 1
ATOM 672 N N . GLY A 1 85 ? -6.988 -7.038 24.955 1.00 65.31 85 GLY A N 1
ATOM 673 C CA . GLY A 1 85 ? -5.971 -6.644 25.943 1.00 65.31 85 GLY A CA 1
ATOM 674 C C . GLY A 1 85 ? -6.159 -5.231 26.536 1.00 65.31 85 GLY A C 1
ATOM 675 O O . GLY A 1 85 ? -7.246 -4.672 26.448 1.00 65.31 85 GLY A O 1
ATOM 676 N N . PRO A 1 86 ? -5.116 -4.613 27.134 1.00 62.38 86 PRO A N 1
ATOM 677 C CA . PRO A 1 86 ? -5.244 -3.403 27.960 1.00 62.38 86 PRO A CA 1
ATOM 678 C C . PRO A 1 86 ? -5.805 -2.213 27.172 1.00 62.38 86 PRO A C 1
ATOM 680 O O . PRO A 1 86 ? -5.020 -1.518 26.537 1.00 62.38 86 PRO A O 1
ATOM 683 N N . ASN A 1 87 ? -7.134 -2.002 27.189 1.00 77.38 87 ASN A N 1
ATOM 684 C CA . ASN A 1 87 ? -7.890 -0.918 26.532 1.00 77.38 87 ASN A CA 1
ATOM 685 C C . ASN A 1 87 ? -7.168 -0.298 25.317 1.00 77.38 87 ASN A C 1
ATOM 687 O O . ASN A 1 87 ? -6.999 0.922 25.223 1.00 77.38 87 ASN A O 1
ATOM 691 N N . ARG A 1 88 ? -6.679 -1.161 24.415 1.00 87.31 88 ARG A N 1
ATOM 692 C CA . ARG A 1 88 ? -5.852 -0.776 23.271 1.00 87.31 88 ARG A CA 1
ATOM 693 C C . ARG A 1 88 ? -6.766 -0.671 22.070 1.00 87.31 88 ARG A C 1
ATOM 695 O O . ARG A 1 88 ? -7.420 -1.644 21.698 1.00 87.31 88 ARG A O 1
ATOM 702 N N . THR A 1 89 ? -6.784 0.505 21.464 1.00 89.62 89 THR A N 1
ATOM 703 C CA . THR A 1 89 ? -7.484 0.750 20.207 1.00 89.62 89 THR A CA 1
ATOM 704 C C . THR A 1 89 ? -6.451 1.002 19.125 1.00 89.62 89 THR A C 1
ATOM 706 O O . THR A 1 89 ? -5.579 1.854 19.284 1.00 89.62 89 THR A O 1
ATOM 709 N N . VAL A 1 90 ? -6.532 0.250 18.035 1.00 91.75 90 VAL A N 1
ATOM 710 C CA . VAL A 1 90 ? -5.702 0.450 16.847 1.00 91.75 90 VAL A CA 1
ATOM 711 C C . VAL A 1 90 ? -6.600 0.966 15.741 1.00 91.75 90 VAL A C 1
ATOM 713 O O . VAL A 1 90 ? -7.660 0.394 15.510 1.00 91.75 90 VAL A O 1
ATOM 716 N N . ALA A 1 91 ? -6.202 2.033 15.057 1.00 92.69 91 ALA A N 1
ATOM 717 C CA . ALA A 1 91 ? -6.932 2.520 13.900 1.00 92.69 91 ALA A CA 1
ATOM 718 C C . ALA A 1 91 ? -6.047 2.569 12.658 1.00 92.69 91 ALA A C 1
ATOM 720 O O . ALA A 1 91 ? -4.893 2.985 12.723 1.00 92.69 91 ALA A O 1
ATOM 721 N N . PHE A 1 92 ? -6.619 2.189 11.522 1.00 93.94 92 PHE A N 1
ATOM 722 C CA . PHE A 1 92 ? -6.010 2.336 10.208 1.00 93.94 92 PHE A CA 1
ATOM 723 C C . PHE A 1 92 ? -6.805 3.353 9.409 1.00 93.94 92 PHE A C 1
ATOM 725 O O . PHE A 1 92 ? -8.027 3.239 9.309 1.00 93.94 92 PHE A O 1
ATOM 732 N N . TYR A 1 93 ? -6.132 4.364 8.874 1.00 92.81 93 TYR A N 1
ATOM 733 C CA . TYR A 1 93 ? -6.787 5.424 8.117 1.00 92.81 93 TYR A CA 1
ATOM 734 C C . TYR A 1 93 ? -5.829 6.079 7.134 1.00 92.81 93 TYR A C 1
ATOM 736 O O . TYR A 1 93 ? -4.618 6.108 7.339 1.00 92.81 93 TYR A O 1
ATOM 744 N N . CYS A 1 94 ?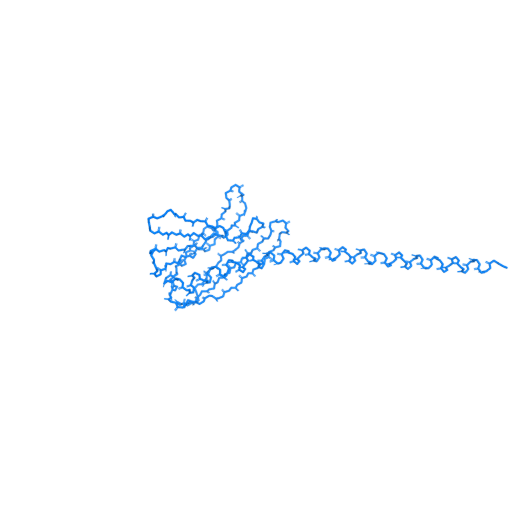 -6.392 6.662 6.083 1.00 92.25 94 CYS A N 1
ATOM 745 C CA . CYS A 1 94 ? -5.647 7.515 5.172 1.00 92.25 94 CYS A CA 1
ATOM 746 C C . CYS A 1 94 ? -5.675 8.976 5.630 1.00 92.25 94 CYS A C 1
ATOM 748 O O . CYS A 1 94 ? -6.719 9.501 6.022 1.00 92.25 94 CYS A O 1
ATOM 750 N N . SER A 1 95 ? -4.532 9.652 5.563 1.00 90.06 95 SER A N 1
ATOM 751 C CA . SER A 1 95 ? -4.444 11.099 5.771 1.00 90.06 95 SER A CA 1
ATOM 752 C C . SER A 1 95 ? -3.433 11.722 4.824 1.00 90.06 95 SER A C 1
ATOM 754 O O . SER A 1 95 ? -2.525 11.050 4.334 1.00 90.06 95 SER A O 1
ATOM 756 N N . LYS A 1 96 ? -3.582 13.022 4.569 1.00 88.38 96 LYS A N 1
ATOM 757 C CA . LYS A 1 96 ? -2.558 13.775 3.850 1.00 88.38 96 LYS A CA 1
ATOM 758 C C . LYS A 1 96 ? -1.316 13.935 4.711 1.00 88.38 96 LYS A C 1
ATOM 760 O O . LYS A 1 96 ? -1.416 14.161 5.915 1.00 88.38 96 LYS A O 1
ATOM 765 N N . VAL A 1 97 ? -0.161 13.868 4.063 1.00 83.38 97 VAL A N 1
ATOM 766 C CA . VAL A 1 97 ? 1.115 14.196 4.700 1.00 83.38 97 VAL A CA 1
ATOM 767 C C . VAL A 1 97 ? 1.196 15.709 4.888 1.00 83.38 97 VAL A C 1
ATOM 769 O O . VAL A 1 97 ? 0.986 16.466 3.935 1.00 83.38 97 VAL A O 1
ATOM 772 N N . GLU A 1 98 ? 1.510 16.158 6.103 1.00 74.12 98 GLU A N 1
ATOM 773 C CA . GLU A 1 98 ? 1.736 17.578 6.377 1.00 74.12 98 GLU A CA 1
ATOM 774 C C . GLU A 1 98 ? 2.831 18.146 5.460 1.00 74.12 98 GLU A C 1
ATOM 776 O O . GLU A 1 98 ? 3.837 17.498 5.173 1.00 74.12 98 GLU A O 1
ATOM 781 N N . GLY A 1 99 ? 2.603 19.350 4.930 1.00 70.38 99 GLY A N 1
ATOM 782 C CA . GLY A 1 99 ? 3.513 19.995 3.978 1.00 70.38 99 GLY A CA 1
ATOM 783 C C . GLY A 1 99 ? 3.364 19.554 2.514 1.00 70.38 99 GLY A C 1
ATOM 784 O O . GLY A 1 99 ? 3.968 20.178 1.646 1.00 70.38 99 GLY A O 1
ATOM 785 N N . THR A 1 100 ? 2.525 18.556 2.195 1.00 70.44 100 THR A N 1
ATOM 786 C CA . THR A 1 100 ? 2.276 18.120 0.805 1.00 70.44 100 THR A CA 1
ATOM 787 C C . THR A 1 100 ? 0.800 18.271 0.423 1.00 70.44 100 THR A C 1
ATOM 789 O O . THR A 1 100 ? -0.093 17.841 1.148 1.00 70.44 100 THR A O 1
ATOM 792 N N . LYS A 1 101 ? 0.497 18.873 -0.738 1.00 66.94 101 LYS A N 1
ATOM 793 C CA . LYS A 1 101 ? -0.903 19.148 -1.139 1.00 66.94 101 LYS A CA 1
ATOM 794 C C . LYS A 1 101 ? -1.664 17.917 -1.649 1.00 66.94 101 LYS A C 1
ATOM 796 O O . LYS A 1 101 ? -2.895 17.886 -1.547 1.00 66.94 101 LYS A O 1
ATOM 801 N N . THR A 1 102 ? -0.962 16.923 -2.183 1.00 78.00 102 THR A N 1
ATOM 802 C CA . THR A 1 102 ? -1.557 15.827 -2.970 1.00 78.00 102 THR A CA 1
ATOM 803 C C . THR A 1 102 ? -1.359 14.445 -2.364 1.00 78.00 102 THR A C 1
ATOM 805 O O . THR A 1 102 ? -2.181 13.569 -2.605 1.00 78.00 102 THR A O 1
ATOM 808 N N . LYS A 1 103 ? -0.317 14.252 -1.552 1.00 85.88 103 LYS A N 1
ATOM 809 C CA . LYS A 1 103 ? 0.070 12.924 -1.089 1.00 85.88 103 LYS A CA 1
ATOM 810 C C . LYS A 1 103 ? -0.781 12.442 0.083 1.00 85.88 103 LYS A C 1
ATOM 812 O O . LYS A 1 103 ? -0.849 13.112 1.114 1.00 85.88 103 LYS A O 1
ATOM 817 N N . VAL A 1 104 ? -1.345 11.247 -0.057 1.00 89.44 104 VAL A N 1
ATOM 818 C CA . VAL A 1 104 ? -2.119 10.550 0.974 1.00 89.44 104 VAL A CA 1
ATOM 819 C C . VAL A 1 104 ? -1.349 9.306 1.417 1.00 89.44 104 VAL A C 1
ATOM 821 O O . VAL A 1 104 ? -0.797 8.577 0.602 1.00 89.44 104 VAL A O 1
ATOM 824 N N . VAL A 1 105 ? -1.265 9.075 2.722 1.00 90.81 105 VAL A N 1
ATOM 825 C CA . VAL A 1 105 ? -0.519 7.967 3.334 1.00 90.81 105 VAL A CA 1
ATOM 826 C C . VAL A 1 105 ? -1.451 7.171 4.234 1.00 90.81 105 VAL A C 1
ATOM 828 O O . VAL A 1 105 ? -2.318 7.744 4.900 1.00 90.81 105 VAL A O 1
ATOM 831 N N . VAL A 1 106 ? -1.258 5.851 4.261 1.00 92.12 106 VAL A N 1
ATOM 832 C CA . VAL A 1 106 ? -1.930 4.974 5.225 1.00 92.12 106 VAL A CA 1
ATOM 833 C C . VAL A 1 106 ? -1.200 5.075 6.556 1.00 92.12 106 VAL A C 1
ATOM 835 O O . VAL A 1 106 ? 0.002 4.819 6.630 1.00 92.12 106 VAL A O 1
ATOM 838 N N . TYR A 1 107 ? -1.925 5.420 7.609 1.00 92.56 107 TYR A N 1
ATOM 839 C CA . TYR A 1 107 ? -1.425 5.497 8.972 1.00 92.56 107 TYR A CA 1
ATOM 840 C C . TYR A 1 107 ? -2.008 4.379 9.823 1.00 92.56 107 TYR A C 1
ATOM 842 O O . TYR A 1 107 ? -3.170 3.998 9.674 1.00 92.56 107 TYR A O 1
ATOM 850 N N . LYS A 1 108 ? -1.193 3.907 10.760 1.00 93.25 108 LYS A N 1
ATOM 851 C CA . LYS A 1 108 ? -1.609 3.122 11.914 1.00 93.25 108 LYS A CA 1
ATOM 852 C C . LYS A 1 108 ? -1.514 4.015 13.138 1.00 93.25 108 LYS A C 1
ATOM 854 O O . LYS A 1 108 ? -0.409 4.419 13.501 1.00 93.25 108 LYS A O 1
ATOM 859 N N . SER A 1 109 ? -2.637 4.281 13.793 1.00 92.38 109 SER A N 1
ATOM 860 C CA . SER A 1 109 ? -2.623 4.848 15.136 1.00 92.38 109 SER A CA 1
ATOM 861 C C . SER A 1 109 ? -2.877 3.784 16.191 1.00 92.38 109 SER A C 1
ATOM 863 O O . SER A 1 109 ? -3.564 2.790 15.962 1.00 92.38 109 SER A O 1
ATOM 865 N N . THR A 1 110 ? -2.237 3.938 17.343 1.00 91.81 110 THR A N 1
ATOM 866 C CA . THR A 1 110 ? -2.393 3.056 18.496 1.00 91.81 110 THR A CA 1
ATOM 867 C C . THR A 1 110 ? -2.609 3.913 19.730 1.00 91.81 110 THR A C 1
ATOM 869 O O . THR A 1 110 ? -1.708 4.626 20.168 1.00 91.81 110 THR A O 1
ATOM 872 N N . GLN A 1 111 ? -3.800 3.795 20.306 1.00 89.81 111 GLN A N 1
ATOM 873 C CA . GLN A 1 111 ? -4.178 4.421 21.560 1.00 89.81 111 GLN A CA 1
ATOM 874 C C . GLN A 1 111 ? -4.184 3.369 22.669 1.00 89.81 111 GLN A C 1
ATOM 876 O O . GLN A 1 111 ? -4.821 2.323 22.541 1.00 89.81 111 GLN A O 1
ATOM 881 N N . ILE A 1 112 ? -3.491 3.658 23.769 1.00 87.94 112 ILE A N 1
ATOM 882 C CA . ILE A 1 112 ? -3.495 2.855 24.998 1.00 87.94 112 ILE A CA 1
ATOM 883 C C . ILE A 1 112 ? -3.919 3.781 26.137 1.00 87.94 112 ILE A C 1
ATOM 885 O O . ILE A 1 112 ? -3.496 4.937 26.185 1.00 87.94 112 ILE A O 1
ATOM 889 N N . ALA A 1 113 ? -4.766 3.305 27.048 1.00 83.31 113 ALA A N 1
ATOM 890 C CA . ALA A 1 113 ? -5.202 4.100 28.195 1.00 83.31 113 ALA A CA 1
ATOM 891 C C . ALA A 1 113 ? -3.997 4.645 28.993 1.00 83.31 113 ALA A C 1
ATOM 893 O O . ALA A 1 113 ? -3.075 3.902 29.330 1.00 83.31 113 ALA A O 1
ATOM 894 N N . GLY A 1 114 ? -3.999 5.952 29.270 1.00 82.19 114 GLY A N 1
ATOM 895 C CA . GLY A 1 114 ? -2.930 6.625 30.016 1.00 82.19 114 GLY A CA 1
ATOM 896 C C . GLY A 1 114 ? -1.644 6.906 29.227 1.00 82.19 114 GLY A C 1
ATOM 897 O O . GLY A 1 114 ? -0.665 7.345 29.824 1.00 82.19 114 GLY A O 1
ATOM 898 N N . ARG A 1 115 ? -1.616 6.673 27.906 1.00 85.88 115 ARG A N 1
ATOM 899 C CA . ARG A 1 115 ? -0.479 7.013 27.035 1.00 85.88 115 ARG A CA 1
ATOM 900 C C . ARG A 1 115 ? -0.905 7.921 25.875 1.00 85.88 115 ARG A C 1
ATOM 902 O O . ARG A 1 115 ? -2.051 7.824 25.430 1.00 85.88 115 ARG A O 1
ATOM 909 N N . PRO A 1 116 ? -0.001 8.783 25.376 1.00 88.12 116 PRO A N 1
ATOM 910 C CA . PRO A 1 116 ? -0.252 9.527 24.150 1.00 88.12 116 PRO A CA 1
ATOM 911 C C . PRO A 1 116 ? -0.433 8.579 22.957 1.00 88.12 116 PRO A C 1
ATOM 913 O O . PRO A 1 116 ? 0.128 7.479 22.938 1.00 88.12 116 PRO A O 1
ATOM 916 N N . GLU A 1 117 ? -1.224 9.012 21.975 1.00 90.12 117 GLU A N 1
ATOM 917 C CA . GLU A 1 117 ? -1.468 8.256 20.747 1.00 90.12 117 GLU A CA 1
ATOM 918 C C . GLU A 1 117 ? -0.169 8.124 19.942 1.00 90.12 117 GLU A C 1
ATOM 920 O O . GLU A 1 117 ? 0.481 9.117 19.614 1.00 90.12 117 GLU A O 1
ATOM 925 N N . GLY A 1 118 ? 0.214 6.890 19.614 1.00 90.38 118 GLY A N 1
ATOM 926 C CA . GLY A 1 118 ? 1.311 6.633 18.684 1.00 90.38 118 GLY A CA 1
ATOM 927 C C . GLY A 1 118 ? 0.779 6.560 17.258 1.00 90.38 118 GLY A C 1
ATOM 928 O O . GLY A 1 118 ? -0.111 5.752 16.999 1.00 90.38 118 GLY A O 1
ATOM 929 N N . VAL A 1 119 ? 1.329 7.353 16.335 1.00 91.50 119 VAL A N 1
ATOM 930 C CA . VAL A 1 119 ? 0.935 7.373 14.915 1.00 91.50 119 VAL A CA 1
ATOM 931 C C . VAL A 1 119 ? 2.132 7.015 14.041 1.00 91.50 119 VAL A C 1
ATOM 933 O O . VAL A 1 119 ? 3.142 7.712 14.060 1.00 91.50 119 VAL A O 1
ATOM 936 N N . ASN A 1 120 ? 2.003 5.949 13.247 1.00 90.75 120 ASN A N 1
ATOM 937 C CA . ASN A 1 120 ? 3.052 5.460 12.353 1.00 90.75 120 ASN A CA 1
ATOM 938 C C . ASN A 1 120 ? 2.552 5.395 10.901 1.00 90.75 120 ASN A C 1
ATOM 940 O O . ASN A 1 120 ? 1.504 4.790 10.654 1.00 90.75 120 ASN A O 1
ATOM 944 N N . PRO A 1 121 ? 3.280 5.963 9.923 1.00 90.56 121 PRO A N 1
ATOM 945 C CA . PRO A 1 121 ? 2.976 5.761 8.511 1.00 90.56 121 PRO A CA 1
ATOM 946 C C . PRO A 1 121 ? 3.341 4.331 8.083 1.00 90.56 121 PRO A C 1
ATOM 948 O O . PRO A 1 121 ? 4.421 3.837 8.401 1.00 90.56 121 PRO A O 1
ATOM 951 N N . LEU A 1 122 ? 2.443 3.673 7.350 1.00 86.88 122 LEU A N 1
ATOM 952 C CA . LEU A 1 122 ? 2.650 2.335 6.785 1.00 86.88 122 LEU A CA 1
ATOM 953 C C . LEU A 1 122 ? 3.073 2.365 5.311 1.00 86.88 122 LEU A C 1
ATOM 955 O O . LEU A 1 122 ? 3.633 1.386 4.824 1.00 86.88 122 LEU A O 1
ATOM 959 N N . SER A 1 123 ? 2.831 3.471 4.597 1.00 76.50 123 SER A N 1
ATOM 960 C CA . SER A 1 123 ? 3.329 3.653 3.229 1.00 76.50 123 SER A CA 1
ATOM 961 C C . SER A 1 123 ? 4.618 4.477 3.182 1.00 76.50 123 SER A C 1
ATOM 963 O O . SER A 1 123 ? 4.874 5.330 4.036 1.00 76.50 123 SER A O 1
ATOM 965 N N . SER A 1 124 ? 5.470 4.196 2.189 1.00 77.44 124 SER A N 1
ATOM 966 C CA . SER A 1 124 ? 6.769 4.860 2.035 1.00 77.44 124 SER A CA 1
ATOM 967 C C . SER A 1 124 ? 6.628 6.319 1.578 1.00 77.44 124 SER A C 1
ATOM 969 O O . SER A 1 124 ? 5.570 6.769 1.126 1.00 77.44 124 SER A O 1
ATOM 971 N N . GLN A 1 125 ? 7.712 7.101 1.665 1.00 76.38 125 GLN A N 1
ATOM 972 C CA . GLN A 1 125 ? 7.713 8.496 1.204 1.00 76.38 125 GLN A CA 1
ATOM 973 C C . GLN A 1 125 ? 7.455 8.641 -0.307 1.00 76.38 125 GLN A C 1
ATOM 975 O O . GLN A 1 125 ? 6.955 9.682 -0.727 1.00 76.38 125 GLN A O 1
ATOM 980 N N . SER A 1 126 ? 7.682 7.593 -1.093 1.00 84.44 126 SER A N 1
ATOM 981 C CA . SER A 1 126 ? 7.527 7.609 -2.552 1.00 84.44 126 SER A CA 1
ATOM 982 C C . SER A 1 126 ? 6.168 7.098 -3.040 1.00 84.44 126 SER A C 1
ATOM 984 O O . SER A 1 126 ? 5.874 7.228 -4.228 1.00 84.44 126 SER A O 1
ATOM 986 N N . VAL A 1 127 ? 5.345 6.538 -2.142 1.00 90.25 127 VAL A N 1
ATOM 987 C CA . VAL A 1 127 ? 4.056 5.913 -2.474 1.00 90.25 127 VAL A CA 1
ATOM 988 C C . VAL A 1 127 ? 2.899 6.648 -1.799 1.00 90.25 127 VAL A C 1
ATOM 990 O O . VAL A 1 127 ? 2.928 6.906 -0.591 1.00 90.25 127 VAL A O 1
ATOM 993 N N . SER A 1 128 ? 1.872 6.962 -2.582 1.00 92.75 128 SER A N 1
ATOM 994 C CA . SER A 1 128 ? 0.602 7.527 -2.129 1.00 92.75 128 SER A CA 1
ATOM 995 C C . SER A 1 128 ? -0.515 6.495 -2.224 1.00 92.75 128 SER A C 1
ATOM 997 O O . SER A 1 128 ? -0.520 5.664 -3.131 1.00 92.75 128 SER A O 1
ATOM 999 N N . ALA A 1 129 ? -1.454 6.544 -1.285 1.00 92.38 129 ALA A N 1
ATOM 1000 C CA . ALA A 1 129 ? -2.685 5.770 -1.333 1.00 92.38 129 ALA A CA 1
ATOM 1001 C C . ALA A 1 129 ? -3.771 6.590 -2.041 1.00 92.38 129 ALA A C 1
ATOM 1003 O O . ALA A 1 129 ? -4.238 7.595 -1.508 1.00 92.38 129 ALA A O 1
ATOM 1004 N N . GLU A 1 130 ? -4.166 6.177 -3.242 1.00 92.00 130 GLU A N 1
ATOM 1005 C CA . GLU A 1 130 ? -5.250 6.823 -3.997 1.00 92.00 130 GLU A CA 1
ATOM 1006 C C . GLU A 1 130 ? -6.625 6.333 -3.535 1.00 92.00 130 GLU A C 1
ATOM 1008 O O . GLU A 1 130 ? -7.583 7.106 -3.492 1.00 92.00 130 GLU A O 1
ATOM 1013 N N . LYS A 1 131 ? -6.706 5.067 -3.116 1.00 92.31 131 LYS A N 1
ATOM 1014 C CA . LYS A 1 131 ? -7.931 4.437 -2.628 1.00 92.31 131 LYS A CA 1
ATOM 1015 C C . LYS A 1 131 ? -7.619 3.588 -1.407 1.00 92.31 131 LYS A C 1
ATOM 1017 O O . LYS A 1 131 ? -6.656 2.830 -1.411 1.00 92.31 131 LYS A O 1
ATOM 1022 N N . PHE A 1 132 ? -8.445 3.698 -0.375 1.00 93.31 132 PHE A N 1
ATOM 1023 C CA . PHE A 1 132 ? -8.426 2.811 0.784 1.00 93.31 132 PHE A CA 1
ATOM 1024 C C . PHE A 1 132 ? -9.869 2.555 1.196 1.00 93.31 132 PHE A C 1
ATOM 1026 O O . PHE A 1 132 ? -10.517 3.421 1.788 1.00 93.31 132 PHE A O 1
ATOM 1033 N N . GLN A 1 133 ? -10.390 1.400 0.798 1.00 93.69 133 GLN A N 1
ATOM 1034 C CA . GLN A 1 133 ? -11.780 1.020 0.989 1.00 93.69 133 GLN A CA 1
ATOM 1035 C C . GLN A 1 133 ? -11.892 -0.287 1.745 1.00 93.69 133 GLN A C 1
ATOM 1037 O O . GLN A 1 133 ? -11.083 -1.199 1.574 1.00 93.69 133 GLN A O 1
ATOM 1042 N N . VAL A 1 134 ? -12.896 -0.352 2.610 1.00 92.75 134 VAL A N 1
ATOM 1043 C CA . VAL A 1 134 ? -13.126 -1.508 3.465 1.00 92.75 134 VAL A CA 1
ATOM 1044 C C . VAL A 1 134 ? -14.604 -1.811 3.488 1.00 92.75 134 VAL A C 1
ATOM 1046 O O . VAL A 1 134 ? -15.413 -0.961 3.849 1.00 92.75 134 VAL A O 1
ATOM 1049 N N . GLU A 1 135 ? -14.944 -3.038 3.127 1.00 93.06 135 GLU A N 1
ATOM 1050 C CA . GLU A 1 135 ? -16.321 -3.493 3.020 1.00 93.06 135 GLU A CA 1
ATOM 1051 C C . GLU A 1 135 ? -16.532 -4.687 3.943 1.00 93.06 135 GLU A C 1
ATOM 1053 O O . GLU A 1 135 ? -15.755 -5.644 3.957 1.00 93.06 135 GLU A O 1
ATOM 1058 N N . LYS A 1 136 ? -17.608 -4.643 4.722 1.00 92.56 136 LYS A N 1
ATOM 1059 C CA . LYS A 1 136 ? -18.052 -5.782 5.519 1.00 92.56 136 LYS A CA 1
ATOM 1060 C C . LYS A 1 136 ? -18.708 -6.803 4.594 1.00 92.56 136 LYS A C 1
ATOM 1062 O O . LYS A 1 136 ? -19.704 -6.485 3.951 1.00 92.56 136 LYS A O 1
ATOM 1067 N N . ILE A 1 137 ? -18.169 -8.019 4.556 1.00 92.25 137 ILE A N 1
ATOM 1068 C CA . ILE A 1 137 ? -18.792 -9.133 3.829 1.00 92.25 137 ILE A CA 1
ATOM 1069 C C . ILE A 1 137 ? -19.805 -9.823 4.743 1.00 92.25 137 ILE A C 1
ATOM 1071 O O . ILE A 1 137 ? -20.956 -10.030 4.370 1.00 92.25 137 ILE A O 1
ATOM 1075 N N . ASP A 1 138 ? -19.379 -10.155 5.962 1.00 90.31 138 ASP A N 1
ATOM 1076 C CA . ASP A 1 138 ? -20.213 -10.801 6.971 1.00 90.31 138 ASP A CA 1
ATOM 1077 C C . ASP A 1 138 ? -19.816 -10.338 8.392 1.00 90.31 138 ASP A C 1
ATOM 1079 O O . ASP A 1 138 ? -19.049 -9.392 8.575 1.00 90.31 138 ASP A O 1
ATOM 1083 N N . GLY A 1 139 ? -20.356 -10.976 9.435 1.00 89.06 139 GLY A N 1
ATOM 1084 C CA . GLY A 1 139 ? -20.044 -10.634 10.828 1.00 89.06 139 GLY A CA 1
ATOM 1085 C C . GLY A 1 139 ? -18.596 -10.898 11.267 1.00 89.06 139 GLY A C 1
ATOM 1086 O O . GLY A 1 139 ? -18.219 -10.455 12.344 1.00 89.06 139 GLY A O 1
ATOM 1087 N N . ARG A 1 140 ? -17.783 -11.612 10.488 1.00 88.75 140 ARG A N 1
ATOM 1088 C CA . ARG A 1 140 ? -16.394 -12.010 10.781 1.00 88.75 140 ARG A CA 1
ATOM 1089 C C . ARG A 1 140 ? -15.447 -11.873 9.586 1.00 88.75 140 ARG A C 1
ATOM 1091 O O . ARG A 1 140 ? -14.289 -12.257 9.705 1.00 88.75 140 ARG A O 1
ATOM 1098 N N . THR A 1 141 ? -15.895 -11.328 8.469 1.00 90.12 141 THR A N 1
ATOM 1099 C CA . THR A 1 141 ? -15.111 -11.224 7.243 1.00 90.12 141 THR A CA 1
ATOM 1100 C C . THR A 1 141 ? -15.264 -9.828 6.666 1.00 90.12 141 THR A C 1
ATOM 1102 O O . THR A 1 141 ? -16.373 -9.295 6.558 1.00 90.12 141 THR A O 1
ATOM 1105 N N . LEU A 1 142 ? -14.143 -9.246 6.257 1.00 92.88 142 LEU A N 1
ATOM 1106 C CA . LEU A 1 142 ? -14.091 -7.964 5.570 1.00 92.88 142 LEU A CA 1
ATOM 1107 C C . LEU A 1 142 ? -13.206 -8.042 4.331 1.00 92.88 142 LEU A C 1
ATOM 1109 O O . LEU A 1 142 ? -12.274 -8.841 4.260 1.00 92.88 142 LEU A O 1
ATOM 1113 N N . ARG A 1 143 ? -13.505 -7.191 3.359 1.00 94.56 143 ARG A N 1
ATOM 1114 C CA . ARG A 1 143 ? -12.724 -6.971 2.148 1.00 94.56 143 ARG A CA 1
ATOM 1115 C C . ARG A 1 143 ? -11.975 -5.657 2.298 1.00 94.56 143 ARG A C 1
ATOM 1117 O O . ARG A 1 143 ? -12.601 -4.628 2.529 1.00 94.56 143 ARG A O 1
ATOM 1124 N N . LEU A 1 144 ? -10.656 -5.697 2.166 1.00 94.38 144 LEU A N 1
ATOM 1125 C CA . LEU A 1 144 ? -9.788 -4.528 2.116 1.00 94.38 144 LEU A CA 1
ATOM 1126 C C . LEU A 1 144 ? -9.344 -4.312 0.671 1.00 94.38 144 LEU A C 1
ATOM 1128 O O . LEU A 1 144 ? -8.776 -5.207 0.050 1.00 94.38 144 LEU A O 1
ATOM 1132 N N . GLU A 1 145 ? -9.577 -3.117 0.149 1.00 95.81 145 GLU A N 1
ATOM 1133 C CA . GLU A 1 145 ? -9.105 -2.680 -1.158 1.00 95.81 145 GLU A CA 1
ATOM 1134 C C . GLU A 1 145 ? -8.225 -1.441 -0.996 1.00 95.81 145 GLU A C 1
ATOM 1136 O O . GLU A 1 145 ? -8.632 -0.439 -0.404 1.00 95.81 145 GLU A O 1
ATOM 1141 N N . ILE A 1 146 ? -7.013 -1.504 -1.537 1.00 94.62 146 ILE A N 1
ATOM 1142 C CA . ILE A 1 146 ? -6.070 -0.391 -1.532 1.00 94.62 146 ILE A CA 1
ATOM 1143 C C . ILE A 1 146 ? -5.507 -0.162 -2.930 1.00 94.62 146 ILE A C 1
ATOM 1145 O O . ILE A 1 146 ? -5.016 -1.084 -3.577 1.00 94.62 146 ILE A O 1
ATOM 1149 N N . GLU A 1 147 ? -5.548 1.082 -3.390 1.00 94.94 147 GLU A N 1
ATOM 1150 C CA . GLU A 1 147 ? -4.864 1.520 -4.603 1.00 94.94 147 GLU A CA 1
ATOM 1151 C C . GLU A 1 147 ? -3.666 2.373 -4.213 1.00 94.94 147 GLU A C 1
ATOM 1153 O O . GLU A 1 147 ? -3.798 3.382 -3.514 1.00 94.94 147 GLU A O 1
ATOM 1158 N N . LEU A 1 148 ? -2.488 1.940 -4.650 1.00 94.56 148 LEU A N 1
ATOM 1159 C CA . LEU A 1 148 ? -1.221 2.597 -4.376 1.00 94.56 148 LEU A CA 1
ATOM 1160 C C . LEU A 1 148 ? -0.630 3.143 -5.665 1.00 94.56 148 LEU A C 1
ATOM 1162 O O . LEU A 1 148 ? -0.680 2.474 -6.696 1.00 94.56 148 LEU A O 1
ATOM 1166 N N . LYS A 1 149 ? 0.003 4.312 -5.580 1.00 94.38 149 LYS A N 1
ATOM 1167 C CA . LYS A 1 149 ? 0.672 4.971 -6.699 1.00 94.38 149 LYS A CA 1
ATOM 1168 C C . LYS A 1 149 ? 2.045 5.488 -6.321 1.00 94.38 149 LYS A C 1
ATOM 1170 O O . LYS A 1 149 ? 2.224 6.082 -5.259 1.00 94.38 149 LYS A O 1
ATOM 1175 N N . ILE A 1 150 ? 3.004 5.308 -7.220 1.00 92.25 150 ILE A N 1
ATOM 1176 C CA . ILE A 1 150 ? 4.329 5.916 -7.106 1.00 92.25 150 ILE A CA 1
ATOM 1177 C C . ILE A 1 150 ? 4.275 7.348 -7.631 1.00 92.25 150 ILE A C 1
ATOM 1179 O O . ILE A 1 150 ? 3.921 7.580 -8.785 1.00 92.25 150 ILE A O 1
ATOM 1183 N N . GLU A 1 151 ? 4.693 8.308 -6.810 1.00 88.31 151 GLU A N 1
ATOM 1184 C CA . GLU A 1 151 ? 4.648 9.737 -7.154 1.00 88.31 151 GLU A CA 1
ATOM 1185 C C . GLU A 1 151 ? 5.568 10.097 -8.333 1.00 88.31 151 GLU A C 1
ATOM 1187 O O . GLU A 1 151 ? 5.237 10.948 -9.153 1.00 88.31 151 GLU A O 1
ATOM 1192 N N . THR A 1 152 ? 6.725 9.440 -8.450 1.00 87.00 152 THR A N 1
ATOM 1193 C CA . THR A 1 152 ? 7.739 9.773 -9.466 1.00 87.00 152 THR A CA 1
ATOM 1194 C C . THR A 1 152 ? 7.417 9.232 -10.856 1.00 87.00 152 THR A C 1
ATOM 1196 O O . THR A 1 152 ? 7.796 9.849 -11.850 1.00 87.00 152 THR A O 1
ATOM 1199 N N . THR A 1 153 ? 6.766 8.070 -10.950 1.00 87.31 153 THR A N 1
ATOM 1200 C CA . THR A 1 153 ? 6.463 7.410 -12.232 1.00 87.31 153 THR A CA 1
ATOM 1201 C C . THR A 1 153 ? 4.984 7.430 -12.580 1.00 87.31 153 THR A C 1
ATOM 1203 O O . THR A 1 153 ? 4.626 7.157 -13.723 1.00 87.31 153 THR A O 1
ATOM 1206 N N . GLY A 1 154 ? 4.120 7.754 -11.616 1.00 89.12 154 GLY A N 1
ATOM 1207 C CA . GLY A 1 154 ? 2.669 7.741 -11.769 1.00 89.12 154 GLY A CA 1
ATOM 1208 C C . GLY A 1 154 ? 2.071 6.340 -11.877 1.00 89.12 154 GLY A C 1
ATOM 1209 O O . GLY A 1 154 ? 0.864 6.221 -12.068 1.00 89.12 154 GLY A O 1
ATOM 1210 N N . ARG A 1 155 ? 2.884 5.282 -11.764 1.00 90.75 155 ARG A N 1
ATOM 1211 C CA . ARG A 1 155 ? 2.424 3.896 -11.839 1.00 90.75 155 ARG A CA 1
ATOM 1212 C C . ARG A 1 155 ? 1.555 3.584 -10.626 1.00 90.75 155 ARG A C 1
ATOM 1214 O O . ARG A 1 155 ? 2.019 3.749 -9.497 1.00 90.75 155 ARG A O 1
ATOM 1221 N N . SER A 1 156 ? 0.328 3.128 -10.867 1.00 94.00 156 SER A N 1
ATOM 1222 C CA . SER A 1 156 ? -0.598 2.690 -9.827 1.00 94.00 156 SER A CA 1
ATOM 1223 C C . SER A 1 156 ? -0.909 1.200 -9.932 1.00 94.00 156 SER A C 1
ATOM 1225 O O . SER A 1 156 ? -0.793 0.587 -10.999 1.00 94.00 156 SER A O 1
ATOM 1227 N N . LYS A 1 157 ? -1.269 0.601 -8.798 1.00 95.00 157 LYS A N 1
ATOM 1228 C CA . LYS A 1 157 ? -1.739 -0.779 -8.717 1.00 95.00 157 LYS A CA 1
ATOM 1229 C C . LYS A 1 157 ? -2.748 -0.912 -7.584 1.00 95.00 157 LYS A C 1
ATOM 1231 O O . LYS A 1 157 ? -2.544 -0.382 -6.492 1.00 95.00 157 LYS A O 1
ATOM 1236 N N . THR A 1 158 ? -3.822 -1.642 -7.862 1.00 96.31 158 THR A N 1
ATOM 1237 C CA . THR A 1 158 ? -4.852 -1.982 -6.879 1.00 96.31 158 THR A CA 1
ATOM 1238 C C . THR A 1 158 ? -4.574 -3.357 -6.289 1.00 96.31 158 THR A C 1
ATOM 1240 O O . THR A 1 158 ? -4.197 -4.290 -7.002 1.00 96.31 158 THR A O 1
ATOM 1243 N N . PHE A 1 159 ? -4.780 -3.476 -4.985 1.00 95.75 159 PHE A N 1
ATOM 1244 C CA . PHE A 1 159 ? -4.624 -4.694 -4.212 1.00 95.75 159 PHE A CA 1
ATOM 1245 C C . PHE A 1 159 ? -5.898 -4.937 -3.417 1.00 95.75 159 PHE A C 1
ATOM 1247 O O . PHE A 1 159 ? -6.448 -4.015 -2.815 1.00 95.75 159 PHE A O 1
ATOM 1254 N N . ILE A 1 160 ? -6.369 -6.180 -3.429 1.00 95.62 160 ILE A N 1
ATOM 1255 C CA . ILE A 1 160 ? -7.597 -6.591 -2.756 1.00 95.62 160 ILE A CA 1
ATOM 1256 C C . ILE A 1 160 ? -7.279 -7.820 -1.921 1.00 95.62 160 ILE A C 1
ATOM 1258 O O . ILE A 1 160 ? -6.688 -8.772 -2.429 1.00 95.62 160 ILE A O 1
ATOM 1262 N N . GLU A 1 161 ? -7.709 -7.808 -0.669 1.00 94.00 161 GLU A N 1
ATOM 1263 C CA . GLU A 1 161 ? -7.562 -8.931 0.244 1.00 94.00 161 GLU A CA 1
ATOM 1264 C C . GLU A 1 161 ? -8.836 -9.131 1.063 1.00 94.00 161 GLU A C 1
ATOM 1266 O O . GLU A 1 161 ? -9.532 -8.176 1.415 1.00 94.00 161 GLU A O 1
ATOM 1271 N N . VAL A 1 162 ? -9.160 -10.391 1.348 1.00 93.56 162 VAL A N 1
ATOM 1272 C CA . VAL A 1 162 ? -10.283 -10.765 2.207 1.00 93.56 162 VAL A CA 1
ATOM 1273 C C . VAL A 1 162 ? -9.719 -11.250 3.532 1.00 93.56 162 VAL A C 1
ATOM 1275 O O . VAL A 1 162 ? -9.029 -12.263 3.582 1.00 93.56 162 VAL A O 1
ATOM 1278 N N . ILE A 1 163 ? -10.033 -10.529 4.603 1.00 91.56 163 ILE A N 1
ATOM 1279 C CA . ILE A 1 163 ? -9.510 -10.780 5.943 1.00 91.56 163 ILE A CA 1
ATOM 1280 C C . ILE A 1 163 ? -10.622 -11.382 6.796 1.00 91.56 163 ILE A C 1
ATOM 1282 O O . ILE A 1 163 ? -11.719 -10.825 6.907 1.00 91.56 163 ILE A O 1
ATOM 1286 N N . ARG A 1 164 ? -10.319 -12.514 7.435 1.00 89.62 164 ARG A N 1
ATOM 1287 C CA . ARG A 1 164 ? -11.226 -13.209 8.352 1.00 89.62 164 ARG A CA 1
ATOM 1288 C C . ARG A 1 164 ? -10.788 -13.005 9.801 1.00 89.62 164 ARG A C 1
ATOM 1290 O O . ARG A 1 164 ? -9.633 -13.211 10.153 1.00 89.62 164 ARG A O 1
ATOM 1297 N N . LEU A 1 165 ? -11.735 -12.647 10.657 1.00 87.19 165 LEU A N 1
ATOM 1298 C CA . LEU A 1 165 ? -11.547 -12.497 12.092 1.00 87.19 165 LEU A CA 1
ATOM 1299 C C . LEU A 1 165 ? -11.619 -13.869 12.774 1.00 87.19 165 LEU A C 1
ATOM 1301 O O . LEU A 1 165 ? -12.590 -14.610 12.590 1.00 87.19 165 LEU A O 1
ATOM 1305 N N . CYS A 1 166 ? -10.626 -14.184 13.611 1.00 83.62 166 CYS A N 1
ATOM 1306 C CA . CYS A 1 166 ? -10.637 -15.400 14.432 1.00 83.62 166 CYS A CA 1
ATOM 1307 C C . CYS A 1 166 ? -11.407 -15.199 15.743 1.00 83.62 166 CYS A C 1
ATOM 1309 O O . CYS A 1 166 ? -12.211 -16.048 16.122 1.00 83.62 166 CYS A O 1
ATOM 1311 N N . ASN A 1 167 ? -11.183 -14.064 16.413 1.00 78.06 167 ASN A N 1
ATOM 1312 C CA . ASN A 1 167 ? -11.637 -13.836 17.791 1.00 78.06 167 ASN A CA 1
ATOM 1313 C C . ASN A 1 167 ? -12.740 -12.773 17.925 1.00 78.06 167 ASN A C 1
ATOM 1315 O O . ASN A 1 167 ? -13.316 -12.622 19.001 1.00 78.06 167 ASN A O 1
ATOM 1319 N N . GLY A 1 168 ? -13.028 -12.030 16.854 1.00 82.31 168 GLY A N 1
ATOM 1320 C CA . GLY A 1 168 ? -13.877 -10.843 16.901 1.00 82.31 168 GLY A CA 1
ATOM 1321 C C . GLY A 1 168 ? -15.037 -10.852 15.916 1.00 82.31 168 GLY A C 1
ATOM 1322 O O . GLY A 1 168 ? -15.333 -11.856 15.265 1.00 82.31 168 GLY A O 1
ATOM 1323 N N . HIS A 1 169 ? -15.702 -9.705 15.817 1.00 85.88 169 HIS A N 1
ATOM 1324 C CA . HIS A 1 169 ? -16.750 -9.455 14.835 1.00 85.88 169 HIS A CA 1
ATOM 1325 C C . HIS A 1 169 ? -16.624 -8.057 14.222 1.00 85.88 169 HIS A C 1
ATOM 1327 O O . HIS A 1 169 ? -16.118 -7.125 14.854 1.00 85.88 169 HIS A O 1
ATOM 1333 N N . VAL A 1 170 ? -17.084 -7.929 12.980 1.00 86.75 170 VAL A N 1
ATOM 1334 C CA . VAL A 1 170 ? -17.152 -6.660 12.254 1.00 86.75 170 VAL A CA 1
ATOM 1335 C C . VAL A 1 170 ? -18.485 -5.992 12.568 1.00 86.75 170 VAL A C 1
ATOM 1337 O O . VAL A 1 170 ? -19.542 -6.623 12.453 1.00 86.75 170 VAL A O 1
ATOM 1340 N N . ILE A 1 171 ? -18.440 -4.720 12.954 1.00 84.50 171 ILE A N 1
ATOM 1341 C CA . ILE A 1 171 ? -19.606 -3.850 13.130 1.00 84.50 171 ILE A CA 1
ATOM 1342 C C . ILE A 1 171 ? -19.663 -2.899 11.951 1.00 84.50 171 ILE A C 1
ATOM 1344 O O . ILE A 1 171 ? -18.728 -2.080 11.798 1.00 84.50 171 ILE A O 1
#

Radius of gyration: 27.24 Å; chains: 1; bounding box: 65×35×91 Å

Organism: NCBI:txid1076179

Sequence (171 aa):
MNSKKGFMLLEITIAFMLMCLLFATFYQGFLQMAVSMRKIYDDVELNRVAGAVMSTVESEIMYSSQQVILQDNKYGNRIVCRNIGPNRTVAFYCSKVEGTKTKVVVYKSTQIAGRPEGVNPLSSQSVSAEKFQVEKIDGRTLRLEIELKIETTGRSKTFIEVIRLCNGHVI

pLDDT: mean 88.01, std 8.48, range [48.69, 96.31]

Foldseek 3Di:
DCVVVVVVVVVVVVVVVVVVVVVVVVVVVVVVVVVVVVVVVQVVLQVVLVCQVVVVVQCCQAPFAAEWEWADDPQEIKIWGQGPPQRKIKIWDWDDDPPDDDAIFIWIWIDGPPDDIDIDTSHDPQKGWNYWYKADPDFFKIKTKTWMAGPVPRDIDIDIDMHGHDNYTYD

Secondary structure (DSSP, 8-state):
--HHHHHHHHHHHHHHHHHHHHHHHHHHHHHHHHHHHHHHHHHHHHHHHHHHHHHHHHHIIIIIEEEEEEEEETTEEEEEEEESSSSEEEEEEEEEPTT-SS-EEEEEEEEETTSPPEEEE-S-TTEEEEEEEEEE-SSSEEEEEEEEEETTT--EEEEEEEEE-SS-EE-